Protein AF-A0A497MNZ9-F1 (afdb_monomer_lite)

Foldseek 3Di:
DVVPDPCVVVVVVVVVQQPDWDWDQDQQGIEIDTDHPDDPVVVVVVLRVQGDDHHGGPVVVVVVVVCVVVVVDPD

Structure (mmCIF, N/CA/C/O backbone):
data_AF-A0A497MNZ9-F1
#
_entry.id   AF-A0A497MNZ9-F1
#
loop_
_atom_site.group_PDB
_atom_site.id
_atom_site.type_symbol
_atom_site.label_atom_id
_atom_site.lab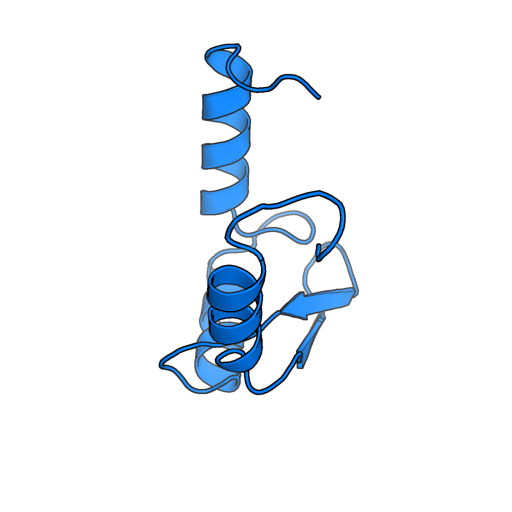el_alt_id
_atom_site.label_comp_id
_atom_site.label_asym_id
_atom_site.label_entity_id
_atom_site.label_seq_id
_atom_site.pdbx_PDB_ins_code
_atom_site.Cartn_x
_atom_site.Cartn_y
_atom_site.Cartn_z
_atom_site.occupancy
_atom_site.B_iso_or_equiv
_atom_site.auth_seq_id
_atom_site.auth_comp_id
_atom_site.auth_asym_id
_atom_site.auth_atom_id
_atom_site.pdbx_PDB_model_num
ATOM 1 N N . MET A 1 1 ? -13.762 13.898 -4.770 1.00 78.69 1 MET A N 1
ATOM 2 C CA . MET A 1 1 ? -14.650 12.819 -5.271 1.00 78.69 1 MET A CA 1
ATOM 3 C C . MET A 1 1 ? -16.037 13.300 -5.684 1.00 78.69 1 MET A C 1
ATOM 5 O O . MET A 1 1 ? -16.329 13.194 -6.863 1.00 78.69 1 MET A O 1
ATOM 9 N N . LYS A 1 2 ? -16.862 13.868 -4.787 1.00 86.44 2 LYS A N 1
ATOM 10 C CA . LYS A 1 2 ? -18.258 14.268 -5.093 1.00 86.44 2 LYS A CA 1
ATOM 11 C C . LYS A 1 2 ? -18.438 15.155 -6.338 1.00 86.44 2 LYS A C 1
ATOM 13 O O . LYS A 1 2 ? -19.445 15.042 -7.015 1.00 86.44 2 LYS A O 1
ATOM 18 N N . LYS A 1 3 ? -17.462 16.024 -6.624 1.00 88.31 3 LYS A N 1
ATOM 19 C CA . LYS A 1 3 ? -17.483 16.967 -7.758 1.00 88.31 3 LYS A CA 1
ATOM 20 C C . LYS A 1 3 ? -16.905 16.407 -9.066 1.00 88.31 3 LYS A C 1
ATOM 22 O O . LYS A 1 3 ? -17.028 17.057 -10.091 1.00 88.31 3 LYS A O 1
ATOM 27 N N . HIS A 1 4 ? -16.243 15.248 -9.025 1.00 92.12 4 HIS A N 1
ATOM 28 C CA . HIS A 1 4 ? -15.444 14.734 -10.151 1.00 92.12 4 HIS A CA 1
ATOM 29 C C . HIS A 1 4 ? -15.904 13.364 -10.658 1.00 92.12 4 HIS A C 1
ATOM 31 O O . HIS A 1 4 ? -15.491 12.951 -11.732 1.00 92.12 4 HIS A O 1
ATOM 37 N N . PHE A 1 5 ? -16.738 12.655 -9.895 1.00 93.50 5 PHE A N 1
ATOM 38 C CA . PHE A 1 5 ? -17.169 11.299 -10.220 1.00 93.50 5 PHE A CA 1
ATOM 39 C C . PHE A 1 5 ? -18.675 11.167 -10.004 1.00 93.50 5 PHE A C 1
ATOM 41 O O . PHE A 1 5 ? -19.164 11.443 -8.907 1.00 93.50 5 PHE A O 1
ATOM 48 N N . GLN A 1 6 ? -19.407 10.735 -11.033 1.00 94.06 6 GLN A N 1
ATOM 49 C CA . GLN A 1 6 ? -20.851 10.487 -10.931 1.00 94.06 6 GLN A CA 1
ATOM 50 C C . GLN A 1 6 ? -21.154 9.329 -9.962 1.00 94.06 6 GLN A C 1
ATOM 52 O O . GLN A 1 6 ? -22.089 9.402 -9.170 1.00 94.06 6 GLN A O 1
ATOM 57 N N . ASP A 1 7 ? -20.287 8.316 -9.931 1.00 95.56 7 ASP A N 1
ATOM 58 C CA . ASP A 1 7 ? -20.343 7.126 -9.074 1.00 95.56 7 ASP A CA 1
ATOM 59 C C . ASP A 1 7 ? -19.688 7.331 -7.690 1.00 95.56 7 ASP A C 1
ATOM 61 O O . ASP A 1 7 ? -19.327 6.371 -7.004 1.00 95.56 7 ASP A O 1
ATOM 65 N N . TRP A 1 8 ? -19.511 8.582 -7.239 1.00 95.19 8 TRP A N 1
ATOM 66 C CA . TRP A 1 8 ? -18.733 8.884 -6.029 1.00 95.19 8 TRP A CA 1
ATOM 67 C C . TRP A 1 8 ? -19.234 8.176 -4.763 1.00 95.19 8 TRP A C 1
ATOM 69 O O . TRP A 1 8 ? -18.429 7.936 -3.862 1.00 95.19 8 TRP A O 1
ATOM 79 N N . LYS A 1 9 ? -20.536 7.865 -4.671 1.00 95.19 9 LYS A N 1
ATOM 80 C CA . LYS A 1 9 ? -21.123 7.148 -3.528 1.00 95.19 9 LYS A CA 1
ATOM 81 C C . LYS A 1 9 ? -20.558 5.731 -3.422 1.00 95.19 9 LYS A C 1
ATOM 83 O O . LYS A 1 9 ? -20.060 5.371 -2.362 1.00 95.19 9 LYS A O 1
ATOM 88 N N . VAL A 1 10 ? -20.531 4.996 -4.535 1.00 94.19 10 VAL A N 1
ATOM 89 C CA . VAL A 1 10 ? -19.988 3.628 -4.610 1.00 94.19 10 VAL A CA 1
ATOM 90 C C . VAL A 1 10 ? -18.500 3.626 -4.271 1.00 94.19 10 VAL A C 1
ATOM 92 O O . VAL A 1 10 ? -18.035 2.849 -3.442 1.00 94.19 10 VAL A O 1
ATOM 95 N N . ARG A 1 11 ? -17.740 4.568 -4.840 1.00 91.75 11 ARG A N 1
ATOM 96 C CA . ARG A 1 11 ? -16.315 4.734 -4.518 1.00 91.75 11 ARG A CA 1
ATOM 97 C C . ARG A 1 11 ? -16.089 5.008 -3.030 1.00 91.75 11 ARG A C 1
ATOM 99 O O . ARG A 1 11 ? -15.145 4.486 -2.447 1.00 91.75 11 ARG A O 1
ATOM 106 N N . LEU A 1 12 ? -16.945 5.825 -2.412 1.00 91.00 12 LEU A N 1
ATOM 107 C CA . LEU A 1 12 ? -16.841 6.137 -0.989 1.00 91.00 12 LEU A CA 1
ATOM 108 C C . LEU A 1 12 ? -17.153 4.910 -0.127 1.00 91.00 12 LEU A C 1
ATOM 110 O O . LEU A 1 12 ? -16.484 4.698 0.878 1.00 91.00 12 LEU A O 1
ATOM 114 N N . GLU A 1 13 ? -18.130 4.096 -0.517 1.00 91.19 13 GLU A N 1
ATOM 115 C CA . GLU A 1 13 ? -18.425 2.828 0.154 1.00 91.19 13 GLU A CA 1
ATOM 116 C C . GLU A 1 13 ? -17.255 1.849 0.078 1.00 91.19 13 GLU A C 1
ATOM 118 O O . GLU A 1 13 ? -16.928 1.230 1.085 1.00 91.19 13 GLU A O 1
ATOM 123 N N . ILE A 1 14 ? -16.570 1.755 -1.065 1.00 88.38 14 ILE A N 1
ATOM 124 C CA . ILE A 1 14 ? -15.354 0.937 -1.194 1.00 88.38 14 ILE A CA 1
ATOM 125 C C . ILE A 1 14 ? -14.269 1.431 -0.231 1.00 88.38 14 ILE A C 1
ATOM 127 O O . ILE A 1 14 ? -13.689 0.632 0.496 1.00 88.38 14 ILE A O 1
ATOM 131 N N . LEU A 1 15 ? -14.026 2.744 -0.176 1.00 86.31 15 LEU A N 1
ATOM 132 C CA . LEU A 1 15 ? -13.021 3.313 0.728 1.00 86.31 15 LEU A CA 1
ATOM 133 C C . LEU A 1 15 ? -13.372 3.102 2.206 1.00 86.31 15 LEU A C 1
ATOM 135 O O . LEU A 1 15 ? -12.477 2.886 3.013 1.00 86.31 15 LEU A O 1
ATOM 139 N N . ARG A 1 16 ? -14.660 3.115 2.564 1.00 86.31 16 ARG A N 1
ATOM 140 C CA . ARG A 1 16 ? -15.122 2.845 3.937 1.00 86.31 16 ARG A CA 1
ATOM 141 C C . ARG A 1 16 ? -14.872 1.411 4.396 1.00 86.31 16 ARG A C 1
ATOM 143 O O . ARG A 1 16 ? -14.781 1.191 5.595 1.00 86.31 16 ARG A O 1
ATOM 150 N N . LYS A 1 17 ? -14.750 0.451 3.472 1.00 83.50 17 LYS A N 1
ATOM 151 C CA . LYS A 1 17 ? -14.390 -0.942 3.799 1.00 83.50 17 LYS A CA 1
ATOM 152 C C . LYS A 1 17 ? -12.931 -1.089 4.228 1.00 83.50 17 LYS A C 1
ATOM 154 O O . LYS A 1 17 ? -12.541 -2.134 4.737 1.00 83.50 17 LYS A O 1
ATOM 159 N N . VAL A 1 18 ? -12.114 -0.066 3.997 1.00 82.38 18 VAL A N 1
ATOM 160 C CA . VAL A 1 18 ? -10.725 -0.039 4.432 1.00 82.38 18 VAL A CA 1
ATOM 161 C C . VAL A 1 18 ? -10.698 0.440 5.882 1.00 82.38 18 VAL A C 1
ATOM 163 O O . VAL A 1 18 ? -10.730 1.637 6.149 1.00 82.38 18 VAL A O 1
ATOM 166 N N . GLU A 1 19 ? -10.687 -0.505 6.823 1.00 69.25 19 GLU A N 1
ATOM 167 C CA . GLU A 1 19 ? -10.909 -0.219 8.249 1.00 69.25 19 GLU A CA 1
ATOM 168 C C . GLU A 1 19 ? -9.821 0.663 8.874 1.00 69.25 19 GLU A C 1
ATOM 170 O O . GLU A 1 19 ? -10.115 1.541 9.686 1.00 69.25 19 GLU A O 1
ATOM 175 N N . LYS A 1 20 ? -8.551 0.440 8.511 1.00 86.00 20 LYS A N 1
ATOM 176 C CA . LYS A 1 20 ? -7.417 1.132 9.131 1.00 86.00 20 LYS A CA 1
ATOM 177 C C . LYS A 1 20 ? -6.256 1.314 8.165 1.00 86.00 20 LYS A C 1
ATOM 179 O O . LYS A 1 20 ? -5.881 0.406 7.420 1.00 86.00 20 LYS A O 1
ATOM 184 N N . VAL A 1 21 ? 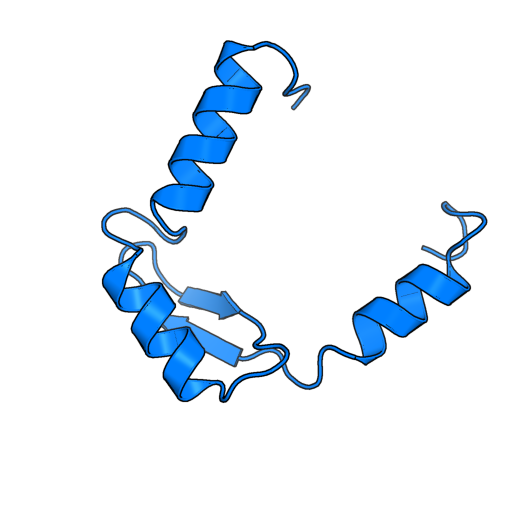-5.655 2.500 8.211 1.00 91.69 21 VAL A N 1
ATOM 185 C CA . VAL A 1 21 ? -4.349 2.760 7.602 1.00 91.69 21 VAL A CA 1
ATOM 186 C C . VAL A 1 21 ? -3.280 2.490 8.653 1.00 91.69 21 VAL A C 1
ATOM 188 O O . VAL A 1 21 ? -3.260 3.114 9.713 1.00 91.69 21 VAL A O 1
ATOM 191 N N . SER A 1 22 ? -2.399 1.550 8.345 1.00 93.56 22 SER A N 1
ATOM 192 C CA . SER A 1 22 ? -1.234 1.192 9.142 1.00 93.56 22 SER A CA 1
ATOM 193 C C . SER A 1 22 ? 0.029 1.747 8.492 1.00 93.56 22 SER A C 1
ATOM 195 O O . SER A 1 22 ? 0.052 2.081 7.305 1.00 93.56 22 SER A O 1
ATOM 197 N N . SER A 1 23 ? 1.101 1.864 9.273 1.00 95.50 23 SER A N 1
ATOM 198 C CA . SER A 1 23 ? 2.406 2.274 8.761 1.00 95.50 23 SER A CA 1
ATOM 199 C C . SER A 1 23 ? 3.488 1.309 9.203 1.00 95.50 23 SER A C 1
ATOM 201 O O . SER A 1 23 ? 3.510 0.912 10.363 1.00 95.50 23 SER A O 1
ATOM 203 N N . MET A 1 24 ? 4.423 1.023 8.307 1.0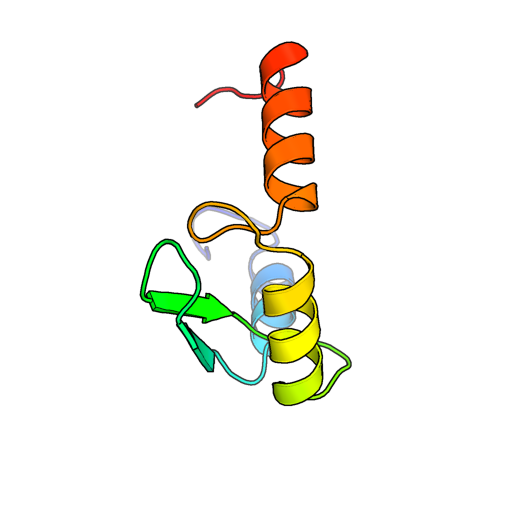0 95.44 24 MET A N 1
ATOM 204 C CA . MET A 1 24 ? 5.589 0.187 8.562 1.00 95.44 24 MET A CA 1
ATOM 205 C C . MET A 1 24 ? 6.840 0.806 7.931 1.00 95.44 24 MET A C 1
ATOM 207 O O . MET A 1 24 ? 6.760 1.757 7.148 1.00 95.44 24 MET A O 1
ATOM 211 N N . LYS A 1 25 ? 8.013 0.256 8.248 1.00 96.44 25 LYS A N 1
ATOM 212 C CA . LYS A 1 25 ? 9.274 0.613 7.589 1.00 96.44 25 LYS A CA 1
ATOM 213 C C . LYS A 1 25 ? 9.650 -0.466 6.571 1.00 96.44 25 LYS A C 1
ATOM 215 O O . LYS A 1 25 ? 9.814 -1.629 6.945 1.00 96.44 25 LYS A O 1
ATOM 220 N N .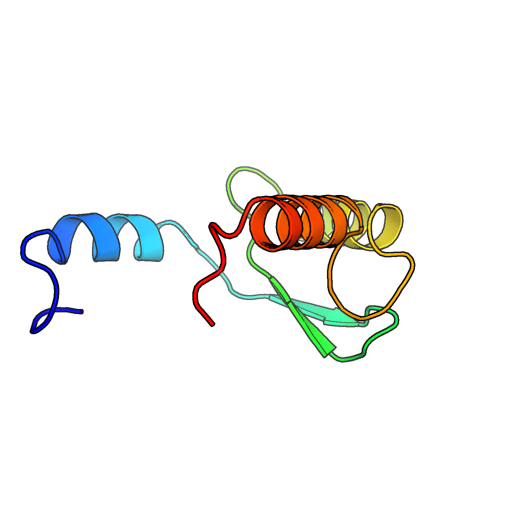 LEU A 1 26 ? 9.790 -0.052 5.315 1.00 96.00 26 LEU A N 1
ATOM 221 C CA . LEU A 1 26 ? 10.343 -0.827 4.198 1.00 96.00 26 LEU A CA 1
ATOM 222 C C . LEU A 1 26 ? 11.704 -0.224 3.786 1.00 96.00 26 LEU A C 1
ATOM 224 O O . LEU A 1 26 ? 12.050 0.849 4.293 1.00 96.00 26 LEU A O 1
ATOM 228 N N . PRO A 1 27 ? 12.493 -0.864 2.898 1.00 94.75 27 PRO A N 1
ATOM 229 C CA . PRO A 1 27 ? 13.807 -0.349 2.490 1.00 94.75 27 PRO A CA 1
ATOM 230 C C . PRO A 1 27 ? 13.794 1.117 2.023 1.00 94.75 27 PRO A C 1
ATOM 232 O O . PRO A 1 27 ? 14.706 1.874 2.331 1.00 94.75 27 PRO A O 1
ATOM 235 N N . GLY A 1 28 ? 12.727 1.552 1.348 1.00 92.81 28 GLY A N 1
ATOM 236 C CA . GLY A 1 28 ? 12.533 2.932 0.882 1.00 92.81 28 GLY A CA 1
ATOM 237 C C . GLY A 1 28 ? 11.972 3.912 1.913 1.00 92.81 28 GLY A C 1
ATOM 238 O O . GLY A 1 28 ? 11.614 5.025 1.542 1.00 92.81 28 GLY A O 1
ATOM 239 N N . GLY A 1 29 ? 11.859 3.515 3.183 1.00 95.44 29 GLY A N 1
ATOM 240 C CA . GLY A 1 29 ? 11.410 4.375 4.275 1.00 95.44 29 GLY A CA 1
ATOM 241 C C . GLY A 1 29 ? 10.013 4.048 4.803 1.00 95.44 29 GLY A C 1
ATOM 242 O O . GLY A 1 29 ? 9.532 2.911 4.736 1.00 95.44 29 GLY A O 1
ATOM 243 N N . LYS A 1 30 ? 9.374 5.058 5.406 1.00 96.50 30 LYS A N 1
ATOM 244 C CA . LYS A 1 30 ? 8.043 4.919 6.008 1.00 96.50 30 LYS A CA 1
ATOM 245 C C . LYS A 1 30 ? 7.008 4.685 4.911 1.00 96.50 30 LYS A C 1
ATOM 247 O O . LYS A 1 30 ? 6.844 5.514 4.023 1.00 96.50 30 LYS A O 1
ATOM 252 N N . THR A 1 31 ? 6.306 3.564 5.000 1.00 95.88 31 THR A N 1
ATOM 253 C CA . THR A 1 31 ? 5.294 3.140 4.033 1.00 95.88 31 THR A CA 1
ATOM 254 C C . THR A 1 31 ? 3.960 2.966 4.740 1.00 95.88 31 THR A C 1
ATOM 256 O O . THR A 1 31 ? 3.906 2.415 5.839 1.00 95.88 31 THR A O 1
ATOM 259 N N . TYR A 1 32 ? 2.890 3.443 4.111 1.00 95.12 32 TYR A N 1
ATOM 260 C CA . TYR A 1 32 ? 1.523 3.285 4.595 1.00 95.12 32 TYR A CA 1
ATOM 261 C C . TYR A 1 32 ? 0.812 2.209 3.786 1.00 95.12 32 TYR A C 1
ATOM 263 O O . TYR A 1 32 ? 0.971 2.141 2.567 1.00 95.12 32 TYR A O 1
ATOM 271 N N . PHE A 1 33 ? 0.025 1.385 4.463 1.00 94.56 33 PHE A N 1
ATOM 272 C CA . PHE A 1 33 ? -0.753 0.328 3.837 1.00 94.56 33 PHE A CA 1
ATOM 273 C C . PHE A 1 33 ? -2.074 0.136 4.576 1.00 94.56 33 PHE A C 1
ATOM 275 O O . PHE A 1 33 ? -2.227 0.528 5.733 1.00 94.56 33 PHE A O 1
ATOM 282 N N . SER A 1 34 ? -3.013 -0.517 3.909 1.00 93.81 34 SER A N 1
ATOM 283 C CA . SER A 1 34 ? -4.219 -1.035 4.536 1.00 93.81 34 SER A CA 1
ATOM 284 C C . SER A 1 34 ? -4.418 -2.478 4.116 1.00 93.81 34 SER A C 1
ATOM 286 O O . SER A 1 34 ? -4.187 -2.824 2.958 1.00 93.81 34 SER A O 1
ATOM 288 N N . ALA A 1 35 ? -4.834 -3.308 5.065 1.00 92.44 35 ALA A N 1
ATOM 289 C CA . ALA A 1 35 ? -5.176 -4.698 4.822 1.00 92.44 35 ALA A CA 1
ATOM 290 C C . ALA A 1 35 ? -6.691 -4.823 4.631 1.00 92.44 35 ALA A C 1
ATOM 292 O O . ALA A 1 35 ? -7.463 -4.200 5.358 1.00 92.44 35 ALA A O 1
ATOM 293 N N . PHE A 1 36 ? -7.109 -5.622 3.653 1.00 90.44 36 PHE A N 1
ATOM 294 C CA . PHE A 1 36 ? -8.508 -5.966 3.422 1.00 90.44 36 PHE A CA 1
ATOM 295 C C . PHE A 1 36 ? -8.617 -7.485 3.293 1.00 90.44 36 PHE A C 1
ATOM 297 O O . PHE A 1 36 ? -7.884 -8.085 2.511 1.00 90.44 36 PHE A O 1
ATOM 304 N N . GLY A 1 37 ? -9.499 -8.101 4.082 1.00 90.56 37 GLY A N 1
ATOM 305 C CA . GL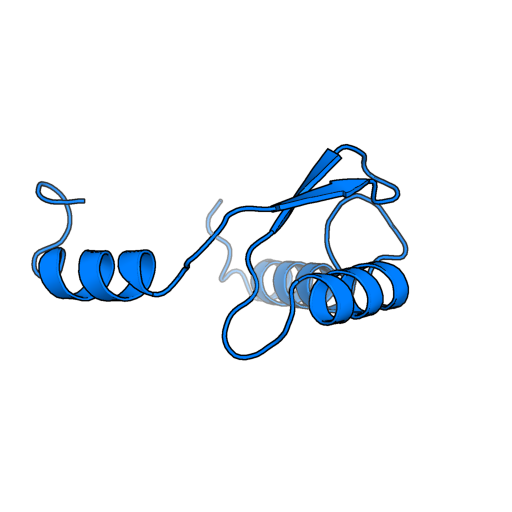Y A 1 37 ? -9.674 -9.558 4.103 1.00 90.56 37 GLY A CA 1
ATOM 306 C C . GLY A 1 37 ? -8.549 -10.346 4.791 1.00 90.56 37 GLY A C 1
ATOM 307 O O . GLY A 1 37 ? -8.531 -11.566 4.685 1.00 90.56 37 GLY A O 1
ATOM 308 N N . MET A 1 38 ? -7.621 -9.679 5.485 1.00 92.19 38 MET A N 1
ATOM 309 C CA . MET A 1 38 ? -6.539 -10.311 6.256 1.00 92.19 38 MET A CA 1
ATOM 310 C C . MET A 1 38 ? -6.111 -9.435 7.432 1.00 92.19 38 MET A C 1
ATOM 312 O O . MET A 1 38 ? -6.435 -8.243 7.483 1.00 92.19 38 MET A O 1
ATOM 316 N N . LYS A 1 39 ? -5.350 -10.005 8.368 1.00 93.31 39 LYS A N 1
ATOM 317 C CA . LYS A 1 39 ? -4.813 -9.254 9.504 1.00 93.31 39 LYS A CA 1
ATOM 318 C C . LYS A 1 39 ? -3.707 -8.301 9.034 1.00 93.31 39 LYS A C 1
ATOM 320 O O . LYS A 1 39 ? -2.910 -8.661 8.165 1.00 93.31 39 LYS A O 1
ATOM 325 N N . PRO A 1 40 ? -3.567 -7.112 9.651 1.00 93.38 40 PRO A N 1
ATOM 326 C CA . PRO A 1 40 ? -2.476 -6.194 9.332 1.00 93.38 40 PRO A CA 1
ATOM 327 C C . PRO A 1 40 ? -1.082 -6.829 9.428 1.00 93.38 40 PRO A C 1
ATOM 329 O O . PRO A 1 40 ? -0.235 -6.539 8.594 1.00 93.38 40 PRO A O 1
ATOM 332 N N . SER A 1 41 ? -0.856 -7.734 10.385 1.00 95.06 41 SER A N 1
ATOM 333 C CA . SER A 1 41 ? 0.421 -8.442 10.555 1.00 95.06 41 SER A CA 1
ATOM 334 C C . SER A 1 41 ? 0.774 -9.354 9.375 1.00 95.06 41 SER A C 1
ATOM 336 O O . SER A 1 41 ? 1.930 -9.410 8.969 1.00 95.06 41 SER A O 1
ATOM 338 N N . GLU A 1 42 ? -0.220 -10.038 8.801 1.00 96.62 42 GLU A N 1
ATOM 339 C CA . GLU A 1 42 ? -0.039 -10.905 7.628 1.00 96.62 42 GLU A CA 1
ATOM 340 C C . GLU A 1 42 ? 0.315 -10.058 6.402 1.00 96.62 42 GLU A C 1
ATOM 342 O O . GLU A 1 42 ? 1.247 -10.370 5.660 1.00 96.62 42 GLU A O 1
ATOM 347 N N . ALA A 1 43 ? -0.371 -8.923 6.235 1.00 95.94 43 ALA A N 1
ATOM 348 C CA . ALA A 1 43 ? -0.055 -7.961 5.187 1.00 95.94 43 ALA A CA 1
ATOM 349 C C . ALA A 1 43 ? 1.365 -7.389 5.341 1.00 95.94 43 ALA A C 1
ATOM 351 O O . ALA A 1 43 ? 2.083 -7.279 4.348 1.00 95.94 43 ALA A O 1
ATOM 352 N N . GLU A 1 44 ? 1.807 -7.060 6.560 1.00 96.38 44 GLU A N 1
ATOM 353 C CA . GLU A 1 44 ? 3.182 -6.603 6.802 1.00 96.38 44 GLU A CA 1
ATOM 354 C C . GLU A 1 44 ? 4.221 -7.658 6.421 1.00 96.38 44 GLU A C 1
ATOM 356 O O . GLU A 1 44 ? 5.228 -7.326 5.794 1.00 96.38 44 GLU A O 1
ATOM 361 N N . GLU A 1 45 ? 3.993 -8.924 6.771 1.00 97.69 45 GLU A N 1
ATOM 362 C CA . GLU A 1 45 ? 4.897 -10.018 6.416 1.00 97.69 45 GLU A CA 1
ATOM 363 C C . GLU A 1 45 ? 5.008 -10.181 4.894 1.00 97.69 45 GLU A C 1
ATOM 365 O O . GLU A 1 45 ? 6.116 -10.253 4.353 1.00 97.69 45 GLU A O 1
ATOM 370 N N . ILE A 1 46 ? 3.873 -10.162 4.190 1.00 97.44 46 ILE A N 1
ATOM 371 C CA . ILE A 1 46 ? 3.827 -10.212 2.725 1.00 97.44 46 ILE A CA 1
ATOM 372 C C . ILE A 1 46 ? 4.577 -9.016 2.125 1.00 97.44 46 ILE A C 1
ATOM 374 O O . ILE A 1 46 ? 5.422 -9.193 1.245 1.00 97.44 46 ILE A O 1
ATOM 378 N N . LEU A 1 47 ? 4.325 -7.800 2.618 1.00 97.25 47 LEU A N 1
ATOM 379 C CA . LEU A 1 47 ? 4.995 -6.590 2.141 1.00 97.25 47 LEU A CA 1
ATOM 380 C C . LEU A 1 47 ? 6.512 -6.656 2.346 1.00 97.25 47 LEU A C 1
ATOM 382 O O . LEU A 1 47 ? 7.247 -6.233 1.455 1.00 97.25 47 LEU A O 1
ATOM 386 N N . ARG A 1 48 ? 6.995 -7.216 3.464 1.00 96.62 48 ARG A N 1
ATOM 387 C CA . ARG A 1 48 ? 8.435 -7.432 3.698 1.00 96.62 48 ARG A CA 1
ATOM 388 C C . ARG A 1 48 ? 9.031 -8.425 2.712 1.00 96.62 48 ARG A C 1
ATOM 390 O O . ARG A 1 48 ? 10.075 -8.139 2.141 1.00 96.62 48 ARG A O 1
ATOM 397 N N . LYS A 1 49 ? 8.374 -9.567 2.497 1.00 97.62 49 LYS A N 1
ATOM 398 C CA . LYS A 1 49 ? 8.873 -10.621 1.598 1.00 97.62 49 LYS A CA 1
ATOM 399 C C . LYS A 1 49 ? 8.883 -10.196 0.132 1.00 97.62 49 LYS A C 1
ATOM 401 O O . LYS A 1 49 ? 9.719 -10.662 -0.631 1.00 97.62 49 LYS A O 1
ATOM 406 N N . LEU A 1 50 ? 7.952 -9.331 -0.265 1.00 97.88 50 LEU A N 1
ATOM 407 C CA . LEU A 1 50 ? 7.805 -8.897 -1.653 1.00 97.88 50 LEU A CA 1
ATOM 408 C C . LEU A 1 50 ? 8.515 -7.577 -1.969 1.00 97.88 50 LEU A C 1
ATOM 410 O O . LEU A 1 50 ? 8.559 -7.203 -3.138 1.00 97.88 50 LEU A O 1
ATOM 414 N N . THR A 1 51 ? 9.044 -6.854 -0.979 1.00 97.31 51 THR A N 1
ATOM 415 C CA . THR A 1 51 ? 9.721 -5.565 -1.197 1.00 97.31 51 THR A CA 1
ATOM 416 C C . THR A 1 51 ? 11.220 -5.707 -0.985 1.00 97.31 51 THR A C 1
ATOM 418 O O . THR A 1 51 ? 11.687 -5.724 0.151 1.00 97.31 51 THR A O 1
ATOM 421 N N . PHE A 1 52 ? 11.974 -5.741 -2.083 1.00 94.19 52 PHE A N 1
ATOM 422 C CA . PHE A 1 52 ? 13.434 -5.809 -2.046 1.00 94.19 52 PHE A CA 1
ATOM 423 C C . PHE A 1 52 ? 14.051 -4.412 -2.173 1.00 94.19 52 PHE A C 1
ATOM 425 O O . PHE A 1 52 ? 14.936 -4.057 -1.396 1.00 94.19 52 PHE A O 1
ATOM 432 N N . PHE A 1 53 ? 13.535 -3.579 -3.085 1.00 90.94 53 PHE A N 1
ATOM 433 C CA . PHE A 1 53 ? 14.029 -2.221 -3.315 1.00 90.94 53 PHE A CA 1
ATOM 434 C C . PHE A 1 53 ? 12.957 -1.149 -3.092 1.00 90.94 53 PHE A C 1
ATOM 436 O O . PHE A 1 53 ? 11.827 -1.226 -3.578 1.00 90.94 53 PHE A O 1
ATOM 443 N N . GLY A 1 54 ? 13.339 -0.064 -2.413 1.00 91.94 54 GLY A N 1
ATOM 444 C CA . GLY A 1 54 ? 12.455 1.080 -2.196 1.00 91.94 54 GLY A CA 1
ATOM 445 C C . GLY A 1 54 ? 11.237 0.755 -1.318 1.00 91.94 54 GLY A C 1
ATOM 446 O O . GLY A 1 54 ? 11.298 -0.080 -0.419 1.00 91.94 54 GLY A O 1
ATOM 447 N N . GLY A 1 55 ? 10.144 1.499 -1.513 1.00 92.88 55 GLY A N 1
ATOM 448 C CA . GLY A 1 55 ? 8.921 1.414 -0.696 1.00 92.88 55 GLY A CA 1
ATOM 449 C C . GLY A 1 55 ? 7.742 0.724 -1.385 1.00 92.88 55 GLY A C 1
ATOM 450 O O . GLY A 1 55 ? 6.603 0.910 -0.967 1.00 92.88 55 GLY A O 1
ATOM 451 N N . LYS A 1 56 ? 7.979 0.003 -2.489 1.00 94.94 56 LYS A N 1
ATOM 452 C CA . LYS A 1 56 ? 6.927 -0.677 -3.257 1.00 94.94 56 LYS A CA 1
ATOM 453 C C . LYS A 1 56 ? 7.321 -2.134 -3.514 1.00 94.94 56 LYS A C 1
ATOM 455 O O . LYS A 1 56 ? 8.437 -2.340 -3.979 1.00 94.94 56 LYS A O 1
ATOM 460 N N . PRO A 1 57 ? 6.411 -3.103 -3.312 1.00 97.19 57 PRO A N 1
ATOM 461 C CA . PRO A 1 57 ? 6.644 -4.500 -3.664 1.00 97.19 57 PRO A CA 1
ATOM 462 C C . PRO A 1 57 ? 7.102 -4.677 -5.116 1.00 97.19 57 PRO A C 1
ATOM 464 O O . PRO A 1 57 ? 6.583 -4.008 -6.016 1.00 97.19 57 PRO A O 1
ATOM 467 N N . GLU A 1 58 ? 8.015 -5.616 -5.359 1.00 97.81 58 GLU A N 1
ATOM 468 C CA . GLU A 1 58 ? 8.539 -5.913 -6.696 1.00 97.81 58 GLU A CA 1
ATOM 469 C C . GLU A 1 58 ? 7.443 -6.263 -7.714 1.00 97.81 58 GLU A C 1
ATOM 471 O O . GLU A 1 58 ? 7.525 -5.756 -8.834 1.00 97.81 58 GLU A O 1
ATOM 476 N N . PRO A 1 59 ? 6.356 -6.988 -7.364 1.00 97.62 59 PRO A N 1
ATOM 477 C CA . PRO A 1 59 ? 5.245 -7.190 -8.295 1.00 97.62 59 PRO A CA 1
ATOM 478 C C . PRO A 1 59 ? 4.596 -5.878 -8.764 1.00 97.62 59 PRO A C 1
ATOM 480 O O . PRO A 1 59 ? 4.288 -5.723 -9.945 1.00 97.62 59 PRO A O 1
ATOM 483 N N . LEU A 1 60 ? 4.438 -4.891 -7.871 1.00 96.31 60 LEU A N 1
ATOM 484 C CA . LEU A 1 60 ? 3.894 -3.577 -8.237 1.00 96.31 60 LEU A CA 1
ATOM 485 C C . LEU A 1 60 ? 4.894 -2.746 -9.052 1.00 96.31 60 LEU A C 1
ATOM 487 O O . LEU A 1 60 ? 4.484 -1.987 -9.933 1.00 96.31 60 LEU A O 1
ATOM 491 N N . ARG A 1 61 ? 6.201 -2.883 -8.788 1.00 94.94 61 ARG A N 1
ATOM 492 C CA . ARG A 1 61 ? 7.252 -2.289 -9.631 1.00 94.94 61 ARG A CA 1
ATOM 493 C C . ARG A 1 61 ? 7.220 -2.872 -11.043 1.00 94.94 61 ARG A C 1
ATOM 495 O O . ARG A 1 61 ? 7.199 -2.097 -11.996 1.00 94.94 61 ARG A O 1
ATOM 502 N N . ALA A 1 62 ? 7.159 -4.194 -11.177 1.00 96.81 62 ALA A N 1
ATOM 503 C CA . ALA A 1 62 ? 7.082 -4.875 -12.466 1.00 96.81 62 ALA A CA 1
ATOM 504 C C . ALA A 1 62 ? 5.825 -4.464 -13.248 1.00 96.81 62 ALA A C 1
ATOM 506 O O . ALA A 1 62 ? 5.933 -4.060 -14.403 1.00 96.81 62 ALA A O 1
ATOM 507 N N . ALA A 1 63 ? 4.653 -4.453 -12.602 1.00 96.56 63 ALA A N 1
ATOM 508 C CA . ALA A 1 63 ? 3.411 -3.989 -13.223 1.00 96.56 63 ALA A CA 1
ATOM 509 C C . ALA A 1 63 ? 3.524 -2.543 -13.737 1.00 96.56 63 ALA A C 1
ATOM 511 O O . ALA A 1 63 ? 3.106 -2.247 -14.855 1.00 96.56 63 ALA A O 1
ATOM 512 N N . LYS A 1 64 ? 4.146 -1.645 -12.959 1.00 94.12 64 LYS A N 1
ATOM 513 C CA . LYS A 1 64 ? 4.399 -0.267 -13.400 1.00 94.12 64 LYS A CA 1
ATOM 514 C C . LYS A 1 64 ? 5.292 -0.224 -14.644 1.00 94.12 64 LYS A C 1
ATOM 516 O O . LYS A 1 64 ? 4.951 0.480 -15.590 1.00 94.12 64 LYS A O 1
ATOM 521 N N . LEU A 1 65 ? 6.408 -0.956 -14.647 1.00 94.81 65 LEU A N 1
ATOM 522 C CA . LEU A 1 65 ? 7.337 -0.992 -15.783 1.00 94.81 65 LEU A CA 1
ATOM 523 C C . LEU A 1 65 ? 6.671 -1.547 -17.048 1.00 94.81 65 LEU A C 1
ATOM 525 O O . LEU A 1 65 ? 6.881 -1.000 -18.125 1.00 94.81 65 LEU A O 1
ATOM 529 N N . LEU A 1 66 ? 5.819 -2.569 -16.919 1.00 96.81 66 LEU A N 1
ATOM 530 C CA . LEU A 1 66 ? 5.046 -3.124 -18.035 1.00 96.81 66 LEU A CA 1
ATOM 531 C C . LEU A 1 66 ? 4.108 -2.083 -18.654 1.00 96.81 66 LEU A C 1
ATOM 533 O O . LEU A 1 66 ? 4.139 -1.854 -19.859 1.00 96.81 66 LEU A O 1
ATOM 537 N N . VAL A 1 67 ? 3.305 -1.406 -17.830 1.00 96.56 67 VAL A N 1
ATOM 538 C CA . VAL A 1 67 ? 2.371 -0.365 -18.295 1.00 96.56 67 VAL A CA 1
ATOM 539 C C . VAL A 1 67 ? 3.122 0.807 -18.941 1.00 96.56 67 VAL A C 1
AT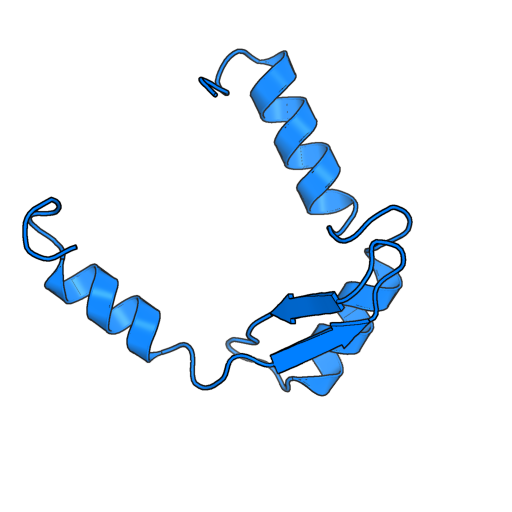OM 541 O O . VAL A 1 67 ? 2.650 1.369 -19.929 1.00 96.56 67 VAL A O 1
ATOM 544 N N . GLN A 1 68 ? 4.304 1.157 -18.423 1.00 94.62 68 GLN A N 1
ATOM 545 C CA . GLN A 1 68 ? 5.178 2.169 -19.023 1.00 94.62 68 GLN A CA 1
ATOM 546 C C . GLN A 1 68 ? 5.742 1.720 -20.374 1.00 94.62 68 GLN A C 1
ATOM 548 O O . GLN A 1 68 ? 5.664 2.479 -21.336 1.00 94.62 68 GLN A O 1
ATOM 553 N N . GLY A 1 69 ? 6.252 0.491 -20.465 1.00 95.62 69 GLY A N 1
ATOM 554 C CA . GLY A 1 69 ? 6.794 -0.066 -21.706 1.00 95.62 69 GLY A CA 1
ATOM 555 C C . GLY A 1 69 ? 5.749 -0.204 -22.816 1.00 95.62 69 GLY A C 1
ATOM 556 O O . GLY A 1 69 ? 6.077 -0.039 -23.984 1.00 95.62 69 GLY A O 1
ATOM 557 N N . LEU A 1 70 ? 4.484 -0.433 -22.455 1.00 96.44 70 LEU A N 1
ATOM 558 C CA . LEU A 1 70 ? 3.360 -0.494 -23.397 1.00 96.44 70 LEU A CA 1
ATOM 559 C C . LEU A 1 70 ? 2.798 0.888 -23.781 1.00 96.44 70 LEU A C 1
ATOM 561 O O . LEU A 1 70 ? 1.846 0.966 -24.552 1.00 96.44 70 LEU A O 1
ATOM 565 N N . GLY A 1 71 ? 3.332 1.984 -23.230 1.00 93.12 71 GLY A N 1
ATOM 566 C CA . GLY A 1 71 ? 2.840 3.339 -23.505 1.00 93.12 71 GLY A CA 1
ATOM 567 C C . GLY A 1 71 ? 1.465 3.653 -22.897 1.00 93.12 71 GLY A C 1
ATOM 568 O O . GLY A 1 71 ? 0.882 4.696 -23.187 1.00 93.12 71 GLY A O 1
ATOM 569 N N . TYR A 1 72 ? 0.942 2.787 -22.026 1.00 91.62 72 TYR A N 1
ATOM 570 C CA . TYR A 1 72 ? -0.317 3.017 -21.307 1.00 91.62 72 TYR A CA 1
ATOM 571 C C . TYR A 1 72 ? -0.155 3.972 -20.121 1.00 91.62 72 TYR A C 1
ATOM 573 O O . TYR A 1 72 ? -1.141 4.487 -19.591 1.00 91.62 72 TYR A O 1
ATOM 581 N N . TRP A 1 73 ? 1.083 4.233 -19.701 1.00 82.62 73 TRP A N 1
ATOM 582 C CA . TRP A 1 73 ? 1.378 5.211 -18.664 1.00 82.62 73 TRP A CA 1
ATOM 583 C C . TRP A 1 73 ? 1.463 6.621 -19.255 1.00 82.62 73 TRP A C 1
ATOM 585 O O . TRP A 1 73 ? 2.496 7.022 -19.791 1.00 82.62 73 TRP A O 1
ATOM 595 N N . LYS A 1 74 ? 0.386 7.394 -19.113 1.00 71.62 74 LYS A N 1
ATOM 596 C CA . LYS A 1 74 ? 0.402 8.847 -19.314 1.00 71.62 74 LYS A CA 1
ATOM 597 C C . LYS A 1 74 ? 0.607 9.472 -17.940 1.00 71.62 74 LYS A C 1
ATOM 599 O O . LYS A 1 74 ? -0.318 9.441 -17.135 1.00 71.62 74 LYS A O 1
ATOM 604 N N . GLY A 1 75 ? 1.849 9.854 -17.643 1.00 58.78 75 GLY A N 1
ATOM 605 C CA . GLY A 1 75 ? 2.238 10.421 -16.347 1.00 58.78 75 GLY A CA 1
ATOM 606 C C . GLY A 1 75 ? 1.352 11.574 -15.905 1.00 58.78 75 GLY A C 1
ATOM 607 O O . GLY A 1 75 ? 0.897 12.331 -16.790 1.00 58.78 75 GLY A O 1
#

Secondary structure (DSSP, 8-state):
-TTT-TTHHHHHHHHHT----EEEEETTEEEEE--SSS-HHHHHHHHHHH--STTS-HHHHHHHHHHHHTT----

Sequence (75 aa):
MKKHFQDWKVRLEILRKVEKVSSMKLPGGKTYFSAFGMKPSEAEEILRKLTFFGGKPEPLRAAKLLVQGLGYWKG

Radius of gyration: 15.32 Å; chains: 1; bounding box: 35×28×34 Å

pLDDT: mean 92.32, std 6.69, range [58.78, 97.88]